Protein AF-A0A428TQ92-F1 (afdb_monomer_lite)

Sequence (142 aa):
MTSESAQSTGRLEGIPFVVDEIRKAFSKLALETAGIDLNGQDLKDMIAVQESRFVIWMATNDANRDADSSPKSPEHWRTSHPQAYGRLSYSLLNVKRLLESIDLLLNETLDQDKKAVLALFTAQASDALKCVESVTSGVQGP

Foldseek 3Di:
DDDPPPPVPDPPPAQLVLLVLLLVLLVVCLVLQPPDDQPNDRVNVLSVVLNVLSVVLCVQQVQNDACVRDVSHLNVCVPVPVVLRVQLRVLSVLLSVLSVVLVVLSPDDDDNVSSVVNVVSSVVSVVSSVSNVVSSVVVPDD

Organism: NCBI:txid2604345

Radius of gyration: 17.34 Å; chains: 1; bounding box: 37×56×44 Å

Secondary structure (DSSP, 8-state):
-------TT-----HHHHHHHHHHHHHHHHHH-TT-BSSSSBHHHHHHHHHHHHHHHHHHTTTTS-TTT-TTSGGGHHHHSHHHHHHHHHHHHHHHHHHHHHHHHHTS---HHHHHHHHHHHHHHHHHHHHHHHHHHTT---

pLDDT: mean 87.12, std 16.88, range [36.12, 98.19]

Structure (mmCIF, N/CA/C/O backbone):
data_AF-A0A428TQ92-F1
#
_entry.id   AF-A0A428TQ92-F1
#
loop_
_atom_site.group_PDB
_atom_site.id
_atom_site.type_symbol
_atom_site.label_atom_id
_atom_site.label_alt_id
_atom_site.label_comp_id
_atom_site.label_asym_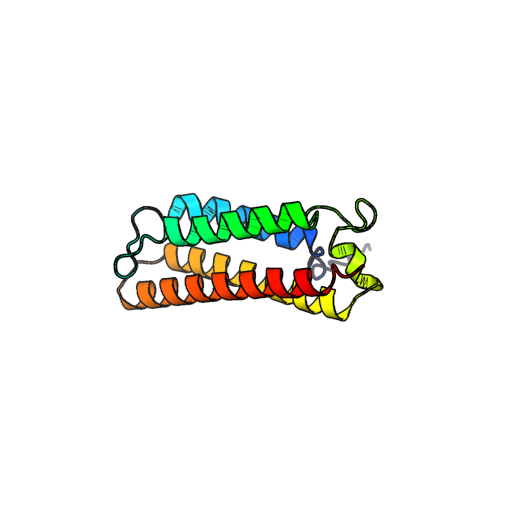id
_atom_site.label_entity_id
_atom_site.label_seq_id
_atom_site.pdbx_PDB_ins_code
_atom_site.Cartn_x
_atom_site.Cartn_y
_atom_site.Cartn_z
_atom_site.occupancy
_atom_site.B_iso_or_equiv
_atom_site.auth_seq_id
_atom_site.auth_comp_id
_atom_site.auth_asym_id
_atom_site.auth_atom_id
_atom_site.pdbx_PDB_model_num
ATOM 1 N N . MET A 1 1 ? 16.808 -44.658 -5.306 1.00 36.81 1 MET A N 1
ATOM 2 C CA . MET A 1 1 ? 16.198 -43.875 -4.213 1.00 36.81 1 MET A CA 1
ATOM 3 C C . MET A 1 1 ? 16.257 -42.419 -4.625 1.00 36.81 1 MET A C 1
ATOM 5 O O . MET A 1 1 ? 17.345 -41.878 -4.755 1.00 36.81 1 MET A O 1
ATOM 9 N N . THR A 1 2 ? 15.109 -41.849 -4.971 1.00 41.09 2 THR A N 1
ATOM 10 C CA . THR A 1 2 ? 14.942 -40.441 -5.336 1.00 41.09 2 THR A CA 1
ATOM 11 C C . THR A 1 2 ? 14.985 -39.609 -4.063 1.00 41.09 2 THR A C 1
ATOM 13 O O . THR A 1 2 ? 14.031 -39.604 -3.293 1.00 41.09 2 THR A O 1
ATOM 16 N N . SER A 1 3 ? 16.108 -38.949 -3.804 1.00 38.41 3 SER A N 1
ATOM 17 C CA . SER A 1 3 ? 16.179 -37.900 -2.792 1.00 38.41 3 SER A CA 1
ATOM 18 C C . SER A 1 3 ? 15.532 -36.645 -3.369 1.00 38.41 3 SER A C 1
ATOM 20 O O . SER A 1 3 ? 16.134 -35.939 -4.178 1.00 38.41 3 SER A O 1
ATOM 22 N N . GLU A 1 4 ? 14.280 -36.416 -2.976 1.00 36.69 4 GLU A N 1
ATOM 23 C CA . GLU A 1 4 ? 13.593 -35.136 -3.094 1.00 36.69 4 GLU A CA 1
ATOM 24 C C . GLU A 1 4 ? 14.455 -34.052 -2.439 1.00 36.69 4 GLU A C 1
ATOM 26 O O . GLU A 1 4 ? 14.570 -33.952 -1.218 1.00 36.69 4 GLU A O 1
ATOM 31 N N . SER A 1 5 ? 15.088 -33.233 -3.275 1.00 36.12 5 SER A N 1
ATOM 32 C CA . SER A 1 5 ? 15.633 -31.947 -2.865 1.00 36.12 5 SER A CA 1
ATOM 33 C C . SER A 1 5 ? 14.456 -31.001 -2.627 1.00 36.12 5 SER A C 1
ATOM 35 O O . SER A 1 5 ? 14.104 -30.196 -3.490 1.00 36.12 5 SER A O 1
ATOM 37 N N . ALA A 1 6 ? 13.840 -31.099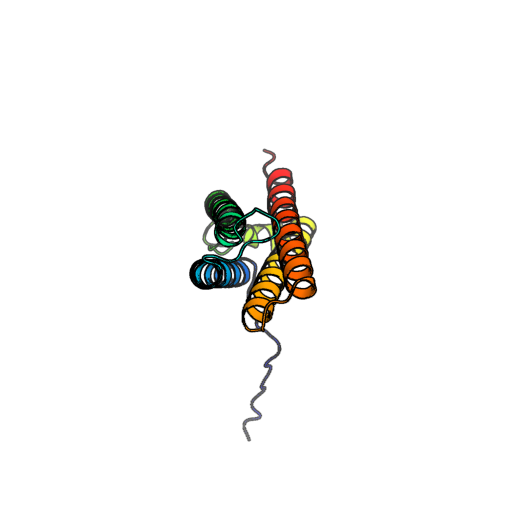 -1.451 1.00 43.25 6 ALA A N 1
ATOM 38 C CA . ALA A 1 6 ? 12.975 -30.059 -0.916 1.00 43.25 6 ALA A CA 1
ATOM 39 C C . ALA A 1 6 ? 13.825 -28.817 -0.579 1.00 43.25 6 ALA A C 1
ATOM 41 O O . ALA A 1 6 ? 14.107 -28.516 0.578 1.00 43.25 6 ALA A O 1
ATOM 42 N N . GLN A 1 7 ? 14.257 -28.083 -1.608 1.00 38.59 7 GLN A N 1
ATOM 43 C CA . GLN A 1 7 ? 14.711 -26.699 -1.479 1.00 38.59 7 GLN A CA 1
ATOM 44 C C . GLN A 1 7 ? 13.472 -25.806 -1.323 1.00 38.59 7 GLN A C 1
ATOM 46 O O . GLN A 1 7 ? 13.059 -25.112 -2.247 1.00 38.59 7 GLN A O 1
ATOM 51 N N . SER A 1 8 ? 12.847 -25.824 -0.144 1.00 38.72 8 SER A N 1
ATOM 52 C CA . SER A 1 8 ? 11.730 -24.927 0.188 1.00 38.72 8 SER A CA 1
ATOM 53 C C . SER A 1 8 ? 12.209 -23.563 0.719 1.00 38.72 8 SER A C 1
ATOM 55 O O . SER A 1 8 ? 11.633 -23.014 1.656 1.00 38.72 8 SER A O 1
ATOM 57 N N . THR A 1 9 ? 13.280 -23.006 0.149 1.00 40.59 9 THR A N 1
ATOM 58 C CA . THR A 1 9 ? 13.875 -21.720 0.571 1.00 40.59 9 THR A CA 1
ATOM 59 C C . THR A 1 9 ? 13.872 -20.644 -0.526 1.00 40.59 9 THR A C 1
ATOM 61 O O . THR A 1 9 ? 14.541 -19.626 -0.384 1.00 40.59 9 THR A O 1
ATOM 64 N N . GLY A 1 10 ? 13.106 -20.819 -1.611 1.00 38.88 10 GLY A N 1
ATOM 65 C CA . GLY A 1 10 ? 13.280 -20.036 -2.845 1.00 38.88 10 GLY A CA 1
ATOM 66 C C . GLY A 1 10 ? 12.035 -19.388 -3.460 1.00 38.88 10 GLY A C 1
ATOM 67 O O . GLY A 1 10 ? 11.872 -19.480 -4.669 1.00 38.88 10 GLY A O 1
ATOM 68 N N . ARG A 1 11 ? 11.166 -18.713 -2.698 1.00 41.59 11 ARG A N 1
ATOM 69 C CA . ARG A 1 11 ? 10.127 -17.843 -3.295 1.00 41.59 11 ARG A CA 1
ATOM 70 C C . ARG A 1 11 ? 10.062 -16.466 -2.633 1.00 41.59 11 ARG A C 1
ATOM 72 O O . ARG A 1 11 ? 9.049 -16.053 -2.090 1.00 41.59 11 ARG A O 1
ATOM 79 N N . LEU A 1 12 ? 11.163 -15.725 -2.714 1.00 49.97 12 LEU A N 1
ATOM 80 C CA . LEU A 1 12 ? 11.040 -14.292 -2.974 1.00 49.97 12 LEU A CA 1
ATOM 81 C C . LEU A 1 12 ? 11.010 -14.165 -4.497 1.00 49.97 12 LEU A C 1
ATOM 83 O O . LEU A 1 12 ? 12.035 -13.926 -5.133 1.00 49.97 12 LEU A O 1
ATOM 87 N N . GLU A 1 13 ? 9.853 -14.461 -5.093 1.00 68.56 13 GLU A N 1
ATOM 88 C CA . GLU A 1 13 ? 9.599 -14.042 -6.471 1.00 68.56 13 GLU A CA 1
ATOM 89 C C . GLU A 1 13 ? 9.744 -12.508 -6.508 1.00 68.56 13 GLU A C 1
ATOM 91 O O . GLU A 1 13 ? 9.491 -11.853 -5.497 1.00 68.56 13 GLU A O 1
ATOM 96 N N . GLY A 1 14 ? 10.271 -11.962 -7.609 1.00 84.94 14 GLY A N 1
ATOM 97 C CA . GLY A 1 14 ? 10.765 -10.581 -7.709 1.00 84.94 14 GLY A CA 1
ATOM 98 C C . GLY A 1 14 ? 9.728 -9.488 -7.423 1.00 84.94 14 GLY A C 1
ATOM 99 O O . GLY A 1 14 ? 8.670 -9.717 -6.836 1.00 84.94 14 GLY A O 1
ATOM 100 N N . ILE A 1 15 ? 10.011 -8.262 -7.864 1.00 93.19 15 ILE A N 1
ATOM 101 C CA . ILE A 1 15 ? 9.109 -7.125 -7.610 1.00 93.19 15 ILE A CA 1
ATOM 102 C C . ILE A 1 15 ? 7.642 -7.424 -7.998 1.00 93.19 15 ILE A C 1
ATOM 104 O O . ILE A 1 15 ? 6.777 -7.131 -7.170 1.00 93.19 15 ILE A O 1
ATOM 108 N N . PRO A 1 16 ? 7.334 -8.086 -9.136 1.00 92.88 16 PRO A N 1
ATOM 109 C CA . PRO A 1 16 ? 5.950 -8.392 -9.512 1.00 92.88 16 PRO A CA 1
ATOM 110 C C . PRO A 1 16 ? 5.160 -9.202 -8.478 1.00 92.88 16 PRO A C 1
ATOM 112 O O . PRO A 1 16 ? 3.988 -8.924 -8.236 1.00 92.88 16 PRO A O 1
ATOM 115 N N . PHE A 1 17 ? 5.793 -10.176 -7.822 1.00 92.19 17 PHE A N 1
ATOM 116 C CA . PHE A 1 17 ? 5.119 -10.984 -6.806 1.00 92.19 17 PHE A CA 1
ATOM 117 C C . PHE A 1 17 ? 4.848 -10.186 -5.533 1.00 92.19 17 PHE A C 1
ATOM 119 O O . PHE A 1 17 ? 3.737 -10.207 -5.010 1.00 92.19 17 PHE A O 1
ATOM 126 N N . VAL A 1 18 ? 5.846 -9.443 -5.042 1.00 94.94 18 VAL A N 1
ATOM 127 C CA . VAL A 1 18 ? 5.676 -8.609 -3.841 1.00 94.94 18 VAL A CA 1
ATOM 128 C C . VAL A 1 18 ? 4.577 -7.568 -4.064 1.00 94.94 18 VAL A C 1
ATOM 130 O O . VAL A 1 18 ? 3.789 -7.295 -3.162 1.00 94.94 18 VAL A O 1
ATOM 133 N N . VAL A 1 19 ? 4.495 -7.020 -5.276 1.00 95.88 19 VAL A N 1
ATOM 134 C CA . VAL A 1 19 ? 3.453 -6.077 -5.685 1.00 95.88 19 VAL A CA 1
ATOM 135 C C . VAL A 1 19 ? 2.056 -6.706 -5.634 1.00 95.88 19 VAL A C 1
ATOM 137 O O . VAL A 1 19 ? 1.132 -6.086 -5.100 1.00 95.88 19 VAL A O 1
ATOM 140 N N . ASP A 1 20 ? 1.901 -7.942 -6.115 1.00 95.50 20 ASP A N 1
ATOM 141 C CA . ASP A 1 20 ? 0.632 -8.675 -6.036 1.00 95.50 20 ASP A CA 1
ATOM 142 C C . ASP A 1 20 ? 0.193 -8.922 -4.582 1.00 95.50 20 ASP A C 1
ATOM 144 O O . ASP A 1 20 ? -0.974 -8.726 -4.235 1.00 95.50 20 ASP A O 1
ATOM 148 N N . GLU A 1 21 ? 1.134 -9.271 -3.703 1.00 96.38 21 GLU A N 1
ATOM 149 C CA . GLU A 1 21 ? 0.861 -9.482 -2.277 1.00 96.38 21 GLU A CA 1
ATOM 150 C C . GLU A 1 21 ? 0.447 -8.187 -1.560 1.00 96.38 21 GLU A C 1
ATOM 152 O O . GLU A 1 21 ? -0.498 -8.196 -0.770 1.00 96.38 21 GLU A O 1
ATOM 157 N N . ILE A 1 22 ? 1.089 -7.053 -1.868 1.00 97.81 22 ILE A N 1
ATOM 158 C CA . ILE A 1 22 ? 0.691 -5.739 -1.332 1.00 97.81 22 ILE A CA 1
ATOM 159 C C . ILE A 1 22 ? -0.731 -5.385 -1.782 1.00 97.81 22 ILE A C 1
ATOM 161 O O . ILE A 1 22 ? -1.536 -4.918 -0.977 1.00 97.81 22 ILE A O 1
ATOM 165 N N . ARG A 1 23 ? -1.069 -5.637 -3.053 1.00 97.06 23 ARG A N 1
ATOM 166 C CA . ARG A 1 23 ? -2.418 -5.390 -3.580 1.00 97.06 23 ARG A CA 1
ATOM 167 C C . ARG A 1 23 ? -3.472 -6.204 -2.828 1.00 97.06 23 ARG A C 1
ATOM 169 O O . ARG A 1 23 ? -4.494 -5.648 -2.434 1.00 97.06 23 ARG A O 1
ATOM 176 N N . LYS A 1 24 ? -3.221 -7.498 -2.596 1.00 96.50 24 LYS A N 1
ATOM 177 C CA . LYS A 1 24 ? -4.120 -8.352 -1.799 1.00 96.50 24 LYS A CA 1
ATOM 178 C C . LYS A 1 24 ? -4.280 -7.823 -0.376 1.00 96.50 24 LYS A C 1
ATOM 180 O O . LYS A 1 24 ? -5.402 -7.783 0.123 1.00 96.50 24 LYS A O 1
ATOM 185 N N . ALA A 1 25 ? -3.185 -7.386 0.249 1.00 97.06 25 ALA A N 1
ATOM 186 C CA . ALA A 1 25 ? -3.215 -6.820 1.593 1.00 97.06 25 ALA A CA 1
ATOM 187 C C . ALA A 1 25 ? -4.080 -5.549 1.661 1.00 97.06 25 ALA A C 1
ATOM 189 O O . ALA A 1 25 ? -4.926 -5.444 2.544 1.00 97.06 25 ALA A O 1
ATOM 190 N N . PHE A 1 26 ? -3.954 -4.627 0.700 1.00 97.50 26 PHE A N 1
ATOM 191 C CA . PHE A 1 26 ? -4.830 -3.450 0.631 1.00 97.50 26 PHE A CA 1
ATOM 192 C C . PHE A 1 26 ? -6.306 -3.818 0.461 1.00 97.50 26 PHE A C 1
ATOM 194 O O . PHE A 1 26 ? -7.144 -3.332 1.219 1.00 97.50 26 PHE A O 1
ATOM 201 N N . SER A 1 27 ? -6.621 -4.725 -0.471 1.00 94.44 27 SER A N 1
ATOM 202 C CA . SER A 1 27 ? -8.003 -5.169 -0.694 1.00 94.44 27 SER A CA 1
ATOM 203 C C . SER A 1 27 ? -8.623 -5.805 0.552 1.00 94.44 27 SER A C 1
ATOM 205 O O . SER A 1 27 ? -9.807 -5.606 0.816 1.00 94.44 27 SER A O 1
ATOM 207 N N . LYS A 1 28 ? -7.828 -6.546 1.333 1.00 95.50 28 LYS A N 1
ATOM 208 C CA . LYS A 1 28 ? -8.258 -7.106 2.616 1.00 95.50 28 LYS A CA 1
ATOM 209 C C . LYS A 1 28 ? -8.519 -6.000 3.647 1.00 95.50 28 LYS A C 1
ATOM 211 O O . LYS A 1 28 ? -9.627 -5.902 4.172 1.00 95.50 28 LYS A O 1
ATOM 216 N N . LEU A 1 29 ? -7.545 -5.115 3.865 1.00 96.00 29 LEU A N 1
ATOM 217 C CA . LEU A 1 29 ? -7.646 -4.029 4.845 1.00 96.00 29 LEU A CA 1
ATOM 218 C C . LEU A 1 29 ? -8.809 -3.069 4.555 1.00 96.00 29 LEU A C 1
ATOM 220 O O . LEU A 1 29 ? -9.438 -2.571 5.488 1.00 96.00 29 LEU A O 1
ATOM 224 N N . ALA A 1 30 ? -9.156 -2.837 3.288 1.00 90.06 30 ALA A N 1
ATOM 225 C CA . ALA A 1 30 ? -10.298 -2.001 2.910 1.00 90.06 30 ALA A CA 1
ATOM 226 C C . ALA A 1 30 ? -11.648 -2.511 3.463 1.00 90.06 30 ALA A C 1
ATOM 228 O O . ALA A 1 30 ? -12.581 -1.720 3.647 1.00 90.06 30 ALA A O 1
ATOM 229 N N . LEU A 1 31 ? -11.759 -3.817 3.730 1.00 90.06 31 LEU A N 1
ATOM 230 C CA . LEU A 1 31 ? -12.949 -4.448 4.309 1.00 90.06 31 LEU A CA 1
ATOM 231 C C . LEU A 1 31 ? -12.934 -4.421 5.843 1.00 90.06 31 LEU A C 1
ATOM 233 O O . LEU A 1 31 ? -13.991 -4.315 6.460 1.00 90.06 31 LEU A O 1
ATOM 237 N N . GLU A 1 32 ? -11.749 -4.499 6.445 1.00 92.38 32 GLU A N 1
ATOM 238 C CA . GLU A 1 32 ? -11.564 -4.714 7.888 1.00 92.38 32 GLU A CA 1
ATOM 239 C C . GLU A 1 32 ? -11.428 -3.416 8.696 1.00 92.38 32 GLU A C 1
ATOM 241 O O . GLU A 1 32 ? -11.581 -3.421 9.913 1.00 92.38 32 GLU A O 1
ATOM 246 N N . THR A 1 33 ? -11.167 -2.286 8.035 1.00 92.88 33 THR A N 1
ATOM 247 C CA . THR A 1 33 ? -10.834 -1.011 8.700 1.00 92.88 33 THR A CA 1
ATOM 248 C C . THR A 1 33 ? -12.015 -0.064 8.919 1.00 92.88 33 THR A C 1
ATOM 250 O O . THR A 1 33 ? -11.853 0.999 9.519 1.00 92.88 33 THR A O 1
ATOM 253 N N . ALA A 1 34 ? -13.212 -0.425 8.451 1.00 90.56 34 ALA A N 1
ATOM 254 C CA . ALA A 1 34 ? -14.383 0.448 8.497 1.00 90.56 34 ALA A CA 1
ATOM 255 C C . ALA A 1 34 ? -14.829 0.769 9.937 1.00 90.56 34 ALA A C 1
ATOM 257 O O . ALA A 1 34 ? -15.082 -0.135 10.732 1.00 90.56 34 ALA A O 1
ATOM 258 N N . GLY A 1 35 ? -14.999 2.061 10.246 1.00 89.06 35 GLY A N 1
ATOM 259 C CA . GLY A 1 35 ? -15.505 2.524 11.544 1.00 89.06 35 GLY A CA 1
ATOM 260 C C . GLY A 1 35 ? -14.460 2.536 12.663 1.00 89.06 35 GLY A C 1
ATOM 261 O O . GLY A 1 35 ? -14.808 2.759 13.826 1.00 89.06 35 GLY A O 1
ATOM 262 N N . ILE A 1 36 ? -13.185 2.302 12.336 1.00 92.88 36 ILE A N 1
ATOM 263 C CA . ILE A 1 36 ? -12.081 2.396 13.290 1.00 92.88 36 ILE A CA 1
ATOM 264 C C . ILE A 1 36 ? -11.558 3.831 13.292 1.00 92.88 36 ILE A C 1
ATOM 266 O O . ILE A 1 36 ? -10.785 4.230 12.423 1.00 92.88 36 ILE A O 1
ATOM 270 N N . ASP A 1 37 ? -11.959 4.589 14.312 1.00 93.44 37 ASP A N 1
ATOM 271 C CA . ASP A 1 37 ? -11.417 5.924 14.567 1.00 93.44 37 ASP A CA 1
ATOM 272 C C . ASP A 1 37 ? -10.057 5.853 15.279 1.00 93.44 37 ASP A C 1
ATOM 274 O O . ASP A 1 37 ? -9.919 5.221 16.344 1.00 93.44 37 ASP A O 1
ATOM 278 N N . LEU A 1 38 ? -9.083 6.541 14.682 1.00 91.38 38 LEU A N 1
ATOM 279 C CA . LEU A 1 38 ? -7.743 6.792 15.194 1.00 91.38 38 LEU A CA 1
ATOM 280 C C . LEU A 1 38 ? -7.558 8.299 15.414 1.00 91.38 38 LEU A C 1
ATOM 282 O O . LEU A 1 38 ? -7.044 9.011 14.555 1.00 91.38 38 LEU A O 1
ATOM 286 N N . ASN A 1 39 ? -7.955 8.779 16.594 1.00 84.62 39 ASN A N 1
ATOM 287 C CA . ASN A 1 39 ? -7.814 10.181 17.009 1.00 84.62 39 ASN A CA 1
ATOM 288 C C . ASN A 1 39 ? -8.518 11.177 16.066 1.00 84.62 39 ASN A C 1
ATOM 290 O O . ASN A 1 39 ? -7.953 12.218 15.724 1.00 84.62 39 ASN A O 1
ATOM 294 N N . GLY A 1 40 ? -9.754 10.875 15.660 1.00 85.62 40 GLY A N 1
ATOM 295 C CA . GLY A 1 40 ? -10.547 11.734 14.774 1.00 85.62 40 GLY A CA 1
ATOM 296 C C 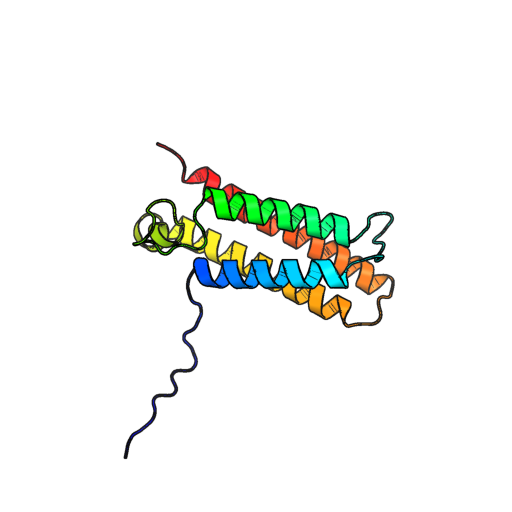. GLY A 1 40 ? -10.284 11.523 13.282 1.00 85.62 40 GLY A C 1
ATOM 297 O O . GLY A 1 40 ? -10.756 12.318 12.467 1.00 85.62 40 GLY A O 1
ATOM 298 N N . GLN A 1 41 ? -9.526 10.487 12.920 1.00 90.31 41 GLN A N 1
ATOM 299 C CA . GLN A 1 41 ? -9.311 10.075 11.540 1.00 90.31 41 GLN A CA 1
ATOM 300 C C . GLN A 1 41 ? -9.745 8.620 11.353 1.00 90.31 41 GLN A C 1
ATOM 302 O O . GLN A 1 41 ? -9.332 7.738 12.108 1.00 90.31 41 GLN A O 1
ATOM 307 N N . ASP A 1 42 ? -10.564 8.366 10.333 1.00 94.00 42 ASP A N 1
ATOM 308 C CA . ASP A 1 42 ? -11.007 7.014 10.003 1.00 94.00 42 ASP A CA 1
ATOM 309 C C . ASP A 1 42 ? -9.867 6.231 9.330 1.00 94.00 42 ASP A C 1
ATOM 311 O O . ASP A 1 42 ? -9.257 6.680 8.350 1.00 94.00 42 ASP A O 1
ATOM 315 N N . LEU A 1 43 ? -9.556 5.053 9.874 1.00 95.12 43 LEU A N 1
ATOM 316 C CA . LEU A 1 43 ? -8.469 4.214 9.376 1.00 95.12 43 LEU A CA 1
ATOM 317 C C . LEU A 1 43 ? -8.705 3.752 7.933 1.00 95.12 43 LEU A C 1
ATOM 319 O O . LEU A 1 43 ? -7.744 3.643 7.169 1.00 95.12 43 LEU A O 1
ATOM 323 N N . LYS A 1 44 ? -9.957 3.515 7.529 1.00 95.50 44 LYS A N 1
ATOM 324 C CA . LYS A 1 44 ? -10.276 3.109 6.156 1.00 95.50 44 LYS A CA 1
ATOM 325 C C . LYS A 1 44 ? -9.868 4.187 5.166 1.00 95.50 44 LYS A C 1
ATOM 327 O O . LYS A 1 44 ? -9.265 3.868 4.143 1.00 95.50 44 LYS A O 1
ATOM 332 N N . ASP A 1 45 ? -10.125 5.451 5.489 1.00 94.44 45 ASP A N 1
ATOM 333 C CA . ASP A 1 45 ? -9.723 6.577 4.643 1.00 94.44 45 ASP A CA 1
ATOM 334 C C . ASP A 1 45 ? -8.195 6.692 4.561 1.00 94.44 45 ASP A C 1
ATOM 336 O O . ASP A 1 45 ? -7.638 6.905 3.480 1.00 94.44 45 ASP A O 1
ATOM 340 N N . MET A 1 46 ? -7.490 6.480 5.679 1.00 94.75 46 MET A N 1
ATOM 341 C CA . MET A 1 46 ? -6.022 6.464 5.694 1.00 94.75 46 MET A CA 1
ATOM 342 C C . MET A 1 46 ? -5.450 5.373 4.781 1.00 94.75 46 MET A C 1
ATOM 344 O O . MET A 1 46 ? -4.537 5.652 3.995 1.00 94.75 46 MET A O 1
ATOM 348 N N . ILE A 1 47 ? -5.992 4.153 4.863 1.00 96.19 47 ILE A N 1
ATOM 349 C CA . ILE A 1 47 ? -5.584 3.014 4.031 1.00 96.19 47 ILE A CA 1
ATOM 350 C C . ILE A 1 47 ? -5.938 3.249 2.560 1.00 96.19 47 ILE A C 1
ATOM 352 O O . ILE A 1 47 ? -5.082 3.039 1.702 1.00 96.19 47 ILE A O 1
ATOM 356 N N . ALA A 1 48 ? -7.135 3.756 2.256 1.00 95.38 48 ALA A N 1
ATOM 357 C CA . ALA A 1 48 ? -7.585 4.015 0.886 1.00 95.38 48 ALA A CA 1
ATOM 358 C C . ALA A 1 48 ? -6.697 5.036 0.151 1.00 95.38 48 ALA A C 1
ATOM 360 O O . ALA A 1 48 ? -6.415 4.886 -1.044 1.00 95.38 48 ALA A O 1
ATOM 361 N N . VAL A 1 49 ? -6.198 6.056 0.861 1.00 95.56 49 VAL A N 1
ATOM 362 C CA . VAL A 1 49 ? -5.219 7.008 0.306 1.00 95.56 49 VAL A CA 1
ATOM 363 C C . VAL A 1 49 ? -3.911 6.300 -0.065 1.00 95.56 49 VAL A C 1
ATOM 365 O O . VAL A 1 49 ? -3.344 6.577 -1.126 1.00 95.56 49 VAL A O 1
ATOM 368 N N . GLN A 1 50 ? -3.433 5.378 0.776 1.00 96.31 50 GLN A N 1
ATOM 369 C CA . GLN A 1 50 ? -2.199 4.631 0.507 1.00 96.31 50 GLN A CA 1
ATOM 370 C C . GLN A 1 50 ? -2.375 3.598 -0.612 1.00 96.31 50 GLN A C 1
ATOM 372 O O . GLN A 1 50 ? -1.495 3.470 -1.463 1.00 96.31 50 GLN A O 1
ATOM 377 N N . GLU A 1 51 ? -3.520 2.918 -0.667 1.00 97.38 51 GLU A N 1
ATOM 378 C CA . GLU A 1 51 ? -3.864 2.006 -1.760 1.00 97.38 51 GLU A CA 1
ATOM 379 C C . GLU A 1 51 ? -3.887 2.751 -3.100 1.00 97.38 51 GLU A C 1
ATOM 381 O O . GLU A 1 51 ? -3.230 2.336 -4.054 1.00 97.38 51 GLU A O 1
ATOM 386 N N . SER A 1 52 ? -4.574 3.897 -3.159 1.00 96.94 52 SER A N 1
ATOM 387 C CA . SER A 1 52 ? -4.663 4.717 -4.376 1.00 96.94 52 SER A CA 1
ATOM 388 C C . SER A 1 52 ? -3.280 5.131 -4.878 1.00 96.94 52 SER A C 1
ATOM 390 O O . SER A 1 52 ? -2.971 5.011 -6.065 1.00 96.94 52 SER A O 1
ATOM 392 N N . ARG A 1 53 ? -2.415 5.566 -3.956 1.00 95.81 53 ARG A N 1
ATOM 393 C CA . ARG A 1 53 ? -1.020 5.909 -4.239 1.00 95.81 53 ARG A CA 1
ATOM 394 C C . ARG A 1 53 ? -0.247 4.725 -4.822 1.00 95.81 53 ARG A C 1
ATOM 396 O O . ARG A 1 53 ? 0.413 4.862 -5.852 1.00 95.81 53 ARG A O 1
ATOM 403 N N . PHE A 1 54 ? -0.361 3.558 -4.191 1.00 97.62 54 PHE A N 1
ATOM 404 C CA . PHE A 1 54 ? 0.293 2.335 -4.645 1.00 97.62 54 PHE A CA 1
ATOM 405 C C . PHE A 1 54 ? -0.192 1.902 -6.038 1.00 97.62 54 PHE A C 1
ATOM 407 O O . PHE A 1 54 ? 0.625 1.566 -6.895 1.00 97.62 54 PHE A O 1
ATOM 414 N N . VAL A 1 55 ? -1.499 1.979 -6.308 1.00 96.75 55 VAL A N 1
ATOM 415 C CA . VAL A 1 55 ? -2.088 1.646 -7.617 1.00 96.75 55 VAL A CA 1
ATOM 416 C C . VAL A 1 55 ? -1.575 2.560 -8.728 1.00 96.75 55 VAL A C 1
ATOM 418 O O . VAL A 1 55 ? -1.193 2.072 -9.795 1.00 96.75 55 VAL A O 1
ATOM 421 N N . ILE A 1 56 ? -1.505 3.869 -8.478 1.00 95.75 56 ILE A N 1
ATOM 422 C CA . ILE A 1 56 ? -0.955 4.836 -9.439 1.00 95.75 56 ILE A CA 1
ATOM 423 C C . ILE A 1 56 ? 0.522 4.532 -9.723 1.00 95.75 56 ILE A C 1
ATOM 425 O O . ILE A 1 56 ? 0.941 4.513 -10.886 1.00 95.75 56 ILE A O 1
ATOM 429 N N . TRP A 1 57 ? 1.306 4.247 -8.679 1.00 96.25 57 TRP A N 1
ATOM 430 C CA . TRP A 1 57 ? 2.711 3.870 -8.826 1.00 96.25 57 TRP A CA 1
ATOM 431 C 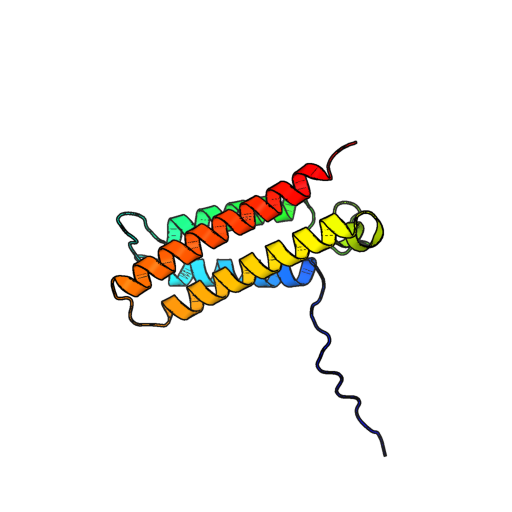C . TRP A 1 57 ? 2.879 2.589 -9.657 1.00 96.25 57 TRP A C 1
ATOM 433 O O . TRP A 1 57 ? 3.696 2.572 -10.583 1.00 96.25 57 TRP A O 1
ATOM 443 N N . MET A 1 58 ? 2.083 1.548 -9.383 1.00 95.81 58 MET A N 1
ATOM 444 C CA . MET A 1 58 ? 2.124 0.286 -10.131 1.00 95.81 58 MET A CA 1
ATOM 445 C C . MET A 1 58 ? 1.883 0.508 -11.624 1.00 95.81 58 MET A C 1
ATOM 447 O O . MET A 1 58 ? 2.625 -0.025 -12.448 1.00 95.81 58 MET A O 1
ATOM 451 N N . ALA A 1 59 ? 0.851 1.286 -11.964 1.00 93.88 59 ALA A N 1
ATOM 452 C CA . ALA A 1 59 ? 0.492 1.579 -13.348 1.00 93.88 59 ALA A CA 1
ATOM 453 C C . ALA A 1 59 ? 1.579 2.393 -14.063 1.00 93.88 59 ALA A C 1
ATOM 455 O O . ALA A 1 59 ? 1.882 2.139 -15.225 1.00 93.88 59 ALA A O 1
ATOM 456 N N . THR A 1 60 ? 2.199 3.341 -13.360 1.00 93.31 60 THR A N 1
ATOM 457 C CA . THR A 1 60 ? 3.267 4.187 -13.916 1.00 93.31 60 THR A CA 1
ATOM 458 C C . THR A 1 60 ? 4.532 3.388 -14.237 1.00 93.31 60 THR A C 1
ATOM 460 O O . THR A 1 60 ? 5.228 3.700 -15.202 1.00 93.31 60 THR A O 1
ATOM 463 N N . ASN A 1 61 ? 4.824 2.355 -13.442 1.00 92.69 61 ASN A N 1
ATOM 464 C CA . ASN A 1 61 ? 6.061 1.582 -13.532 1.00 92.69 61 ASN A CA 1
ATOM 465 C C . ASN A 1 61 ? 5.863 0.176 -14.123 1.00 92.69 61 ASN A C 1
ATOM 467 O O . ASN A 1 61 ? 6.775 -0.629 -14.045 1.00 92.69 61 ASN A O 1
ATOM 471 N N . ASP A 1 62 ? 4.696 -0.180 -14.669 1.00 92.75 62 ASP A N 1
ATOM 472 C CA . ASP A 1 62 ? 4.416 -1.556 -15.125 1.00 92.75 62 ASP A CA 1
ATOM 473 C C . ASP A 1 62 ? 4.796 -2.631 -14.080 1.00 92.75 62 ASP A C 1
ATOM 475 O O . ASP A 1 62 ? 5.279 -3.710 -14.419 1.00 92.75 62 ASP A O 1
ATOM 479 N N . ALA A 1 63 ? 4.585 -2.348 -12.790 1.00 91.38 63 ALA A N 1
ATOM 480 C CA . ALA A 1 63 ? 5.212 -3.103 -11.699 1.00 91.38 63 ALA A CA 1
ATOM 481 C C . ALA A 1 63 ? 4.769 -4.579 -11.594 1.00 91.38 63 ALA A C 1
ATOM 483 O O . ALA A 1 63 ? 5.415 -5.365 -10.909 1.00 91.38 63 ALA A O 1
ATOM 484 N N . ASN A 1 64 ? 3.689 -4.958 -12.287 1.00 89.38 64 ASN A N 1
ATOM 485 C CA . ASN A 1 64 ? 3.196 -6.337 -12.395 1.00 89.38 64 ASN A CA 1
ATOM 486 C C . ASN A 1 64 ? 3.817 -7.132 -13.559 1.00 89.38 64 ASN A C 1
ATOM 488 O O . ASN A 1 64 ? 3.506 -8.310 -13.723 1.00 89.38 64 ASN A O 1
ATOM 492 N N . ARG A 1 65 ? 4.630 -6.501 -14.412 1.00 85.50 65 ARG A N 1
ATOM 493 C CA . ARG A 1 65 ? 5.268 -7.144 -15.568 1.00 85.50 65 ARG A CA 1
ATOM 494 C C . ARG A 1 65 ? 6.700 -7.537 -15.229 1.00 85.50 65 ARG A C 1
ATOM 496 O O . ARG A 1 65 ? 7.373 -6.841 -14.473 1.00 85.50 65 ARG A O 1
ATOM 503 N N . ASP A 1 66 ? 7.183 -8.622 -15.820 1.00 84.62 66 ASP A N 1
ATOM 504 C CA . ASP A 1 66 ? 8.610 -8.940 -15.799 1.00 84.62 66 ASP A CA 1
ATOM 505 C C . ASP A 1 66 ? 9.417 -8.018 -16.737 1.00 84.62 66 ASP A C 1
ATOM 507 O O . ASP A 1 66 ? 8.866 -7.224 -17.510 1.00 84.62 66 ASP A O 1
ATOM 511 N N . ALA A 1 67 ? 10.745 -8.114 -16.630 1.00 82.12 67 ALA A N 1
ATOM 512 C CA . ALA A 1 67 ? 11.692 -7.316 -17.404 1.00 82.12 67 ALA A CA 1
ATOM 513 C C . ALA A 1 67 ? 11.617 -7.579 -18.917 1.00 82.12 67 ALA A C 1
ATOM 515 O O . ALA A 1 67 ? 11.901 -6.671 -19.701 1.00 82.12 67 ALA A O 1
ATOM 516 N N . ASP A 1 68 ? 11.252 -8.803 -19.309 1.00 83.19 68 ASP A N 1
ATOM 517 C CA . ASP A 1 68 ? 11.166 -9.230 -20.708 1.00 83.19 68 ASP A CA 1
ATOM 518 C C . ASP A 1 68 ? 9.891 -8.683 -21.373 1.00 83.19 68 ASP A C 1
ATOM 520 O O . ASP A 1 68 ? 9.871 -8.390 -22.569 1.00 83.19 68 ASP A O 1
ATOM 524 N N . SER A 1 69 ? 8.831 -8.486 -20.586 1.00 83.81 69 SER A N 1
ATOM 525 C CA . SER A 1 69 ? 7.522 -8.005 -21.033 1.00 83.81 69 SER A CA 1
ATOM 526 C C . SER A 1 69 ? 7.398 -6.481 -21.072 1.00 83.81 69 SER A C 1
ATOM 528 O O . SER A 1 69 ? 6.512 -5.967 -21.763 1.00 83.81 69 SER A O 1
ATOM 530 N N . SER A 1 70 ? 8.210 -5.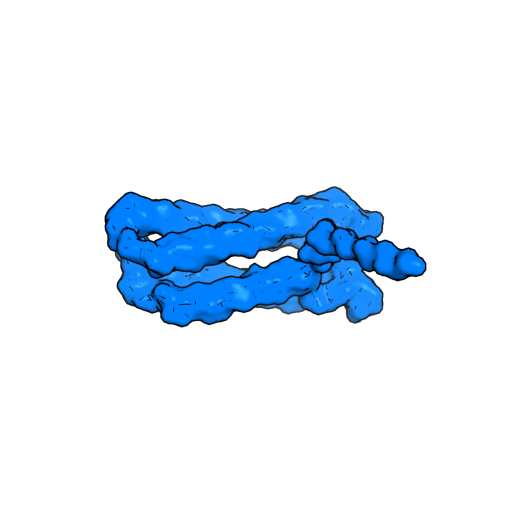739 -20.306 1.00 86.25 70 SER A N 1
ATOM 531 C CA . SER A 1 70 ? 8.253 -4.272 -20.367 1.00 86.25 70 SER A CA 1
ATOM 532 C C . SER A 1 70 ? 9.595 -3.697 -19.891 1.00 86.25 70 SER A C 1
ATOM 534 O O . SER A 1 70 ? 9.988 -3.940 -18.749 1.00 86.25 70 SER A O 1
ATOM 536 N N . PRO A 1 71 ? 10.249 -2.821 -20.682 1.00 85.25 71 PRO A N 1
ATOM 537 C CA . PRO A 1 71 ? 11.450 -2.106 -20.245 1.00 85.25 71 PRO A CA 1
ATOM 538 C C . PRO A 1 71 ? 11.166 -1.054 -19.159 1.00 85.25 71 PRO A C 1
ATOM 540 O O . PRO A 1 71 ? 12.097 -0.553 -18.535 1.00 85.25 71 PRO A O 1
ATOM 543 N N . LYS A 1 72 ? 9.891 -0.707 -18.923 1.00 86.44 72 LYS A N 1
ATOM 544 C CA . LYS A 1 72 ? 9.483 0.180 -17.823 1.00 86.44 72 LYS A CA 1
ATOM 545 C C . LYS A 1 72 ? 9.377 -0.547 -16.483 1.00 86.44 72 LYS A C 1
ATOM 547 O O . LYS A 1 72 ? 9.349 0.124 -15.456 1.00 86.44 72 LYS A O 1
ATOM 552 N N . SER A 1 73 ? 9.321 -1.882 -16.492 1.00 90.81 73 SER A N 1
ATOM 553 C CA . SER A 1 73 ? 9.231 -2.673 -15.268 1.00 90.81 73 SER A CA 1
ATOM 554 C C . SER A 1 73 ? 10.478 -2.474 -14.400 1.00 90.81 73 SER A C 1
ATOM 556 O O . SER A 1 73 ? 11.597 -2.623 -14.900 1.00 90.81 73 SER A O 1
ATOM 558 N N . PRO A 1 74 ? 10.328 -2.243 -13.084 1.00 92.06 74 PRO A N 1
ATOM 559 C CA . PRO A 1 74 ? 11.438 -2.265 -12.151 1.00 92.06 74 PRO A CA 1
ATOM 560 C C . PRO A 1 74 ? 12.240 -3.563 -12.171 1.00 92.06 74 PRO A C 1
ATOM 562 O O . PRO A 1 74 ? 13.415 -3.542 -11.823 1.00 92.06 74 PRO A O 1
ATOM 565 N N . GLU A 1 75 ? 11.667 -4.689 -12.603 1.00 91.31 75 GLU A N 1
ATOM 566 C CA . GLU A 1 75 ? 12.427 -5.937 -12.739 1.00 91.31 75 GLU A CA 1
ATOM 567 C C . GLU A 1 75 ? 13.563 -5.791 -13.772 1.00 91.31 75 GLU A C 1
ATOM 569 O O . GLU A 1 75 ? 14.627 -6.389 -13.615 1.00 91.31 75 GLU A O 1
ATOM 574 N N . HIS A 1 76 ? 13.409 -4.906 -14.765 1.00 89.62 76 HIS A N 1
ATOM 575 C CA . HIS A 1 76 ? 14.458 -4.566 -15.733 1.00 89.62 76 HIS A CA 1
ATOM 576 C C . HIS A 1 76 ? 15.665 -3.858 -15.083 1.00 89.62 76 HIS A C 1
ATOM 578 O O . HIS A 1 76 ? 16.787 -3.879 -15.601 1.00 89.62 76 HIS A O 1
ATOM 584 N N . TRP A 1 77 ? 15.474 -3.251 -13.909 1.00 91.56 77 TRP A N 1
ATOM 585 C CA . TRP A 1 77 ? 16.542 -2.594 -13.148 1.00 91.56 77 TRP A CA 1
ATOM 586 C C . TRP A 1 77 ? 17.429 -3.570 -12.394 1.00 91.56 77 TRP A C 1
ATOM 588 O O . TRP A 1 77 ? 18.495 -3.176 -11.920 1.00 91.56 77 TRP A O 1
ATOM 598 N N . ARG A 1 78 ? 17.040 -4.844 -12.306 1.00 90.06 78 ARG A N 1
ATOM 599 C CA . ARG A 1 78 ? 17.811 -5.867 -11.598 1.00 90.06 78 ARG A CA 1
ATOM 600 C C . ARG A 1 78 ? 19.253 -5.966 -12.094 1.00 90.06 78 ARG A C 1
ATOM 602 O O . ARG A 1 78 ? 20.156 -6.178 -11.289 1.00 90.06 78 ARG A O 1
ATOM 609 N N . THR A 1 79 ? 19.468 -5.786 -13.396 1.00 88.81 79 THR A N 1
ATOM 610 C CA . THR A 1 79 ? 20.796 -5.793 -14.027 1.00 88.81 79 THR A CA 1
ATOM 611 C C . THR A 1 79 ? 21.305 -4.386 -14.327 1.00 88.81 79 THR A C 1
ATOM 613 O O . THR A 1 79 ? 22.474 -4.103 -14.077 1.00 88.81 79 THR A O 1
ATOM 616 N N . SER A 1 80 ? 20.443 -3.498 -14.834 1.00 88.75 80 SER A N 1
ATOM 617 C CA . SER A 1 80 ? 20.837 -2.157 -15.291 1.00 88.75 80 SER A CA 1
ATOM 618 C C . SER A 1 80 ? 21.058 -1.153 -14.152 1.00 88.75 80 SER A C 1
ATOM 620 O O . SER A 1 80 ? 21.936 -0.302 -14.251 1.00 88.75 80 SER A O 1
ATOM 622 N N . HIS A 1 81 ? 20.311 -1.269 -13.049 1.00 91.62 81 HIS A N 1
ATOM 623 C CA . HIS A 1 81 ? 20.368 -0.360 -11.898 1.00 91.62 81 HIS A CA 1
ATOM 624 C C . HIS A 1 81 ? 20.237 -1.132 -10.566 1.00 91.62 81 HIS A C 1
ATOM 626 O O . HIS A 1 81 ? 19.322 -0.873 -9.774 1.00 91.62 81 HIS A O 1
ATOM 632 N N . PRO A 1 82 ? 21.159 -2.068 -10.262 1.00 90.88 82 PRO A N 1
ATOM 633 C CA . PRO A 1 82 ? 20.992 -3.046 -9.181 1.00 90.88 82 PRO A CA 1
ATOM 634 C C . PRO A 1 82 ? 20.837 -2.412 -7.790 1.00 90.88 82 PRO A C 1
ATOM 636 O O . PRO A 1 82 ? 20.111 -2.929 -6.943 1.00 90.88 82 PRO A O 1
ATOM 639 N N . GLN A 1 83 ? 21.464 -1.255 -7.546 1.00 92.06 83 GLN A N 1
ATOM 640 C CA . GLN A 1 83 ? 21.313 -0.521 -6.284 1.00 92.06 83 GLN A CA 1
ATOM 641 C C . GLN A 1 83 ? 19.919 0.108 -6.126 1.00 92.06 83 GLN A C 1
ATOM 643 O O . GLN A 1 83 ? 19.376 0.146 -5.021 1.00 92.06 83 GLN A O 1
ATOM 648 N N . ALA A 1 84 ? 19.327 0.624 -7.209 1.00 91.75 84 ALA A N 1
ATOM 649 C CA . ALA A 1 84 ? 17.962 1.148 -7.186 1.00 91.75 84 ALA A CA 1
ATOM 650 C C . ALA A 1 84 ? 16.951 0.004 -7.029 1.00 91.75 84 ALA A C 1
ATOM 652 O O . ALA A 1 84 ? 16.075 0.093 -6.172 1.00 91.75 84 ALA A O 1
ATOM 653 N N . TYR A 1 85 ? 17.147 -1.099 -7.760 1.00 92.75 85 TYR A N 1
ATOM 654 C CA . TYR A 1 85 ? 16.353 -2.321 -7.618 1.00 92.75 85 TYR A CA 1
ATOM 655 C C . TYR A 1 85 ? 16.365 -2.853 -6.177 1.00 92.75 85 TYR A C 1
ATOM 657 O O . TYR A 1 85 ? 15.308 -3.102 -5.602 1.00 92.75 85 TYR A O 1
ATOM 665 N N . GLY A 1 86 ? 17.546 -2.966 -5.556 1.00 92.56 86 GLY A N 1
ATOM 666 C CA . GLY A 1 86 ? 17.674 -3.438 -4.175 1.00 92.56 86 GLY A CA 1
ATOM 667 C C . GLY A 1 86 ? 16.941 -2.546 -3.168 1.00 92.56 86 GLY A C 1
A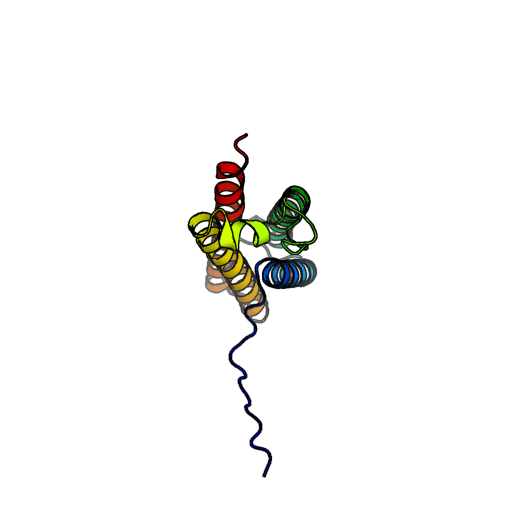TOM 668 O O . GLY A 1 86 ? 16.208 -3.052 -2.318 1.00 92.56 86 GLY A O 1
ATOM 669 N N . ARG A 1 87 ? 17.077 -1.217 -3.296 1.00 93.94 87 ARG A N 1
ATOM 670 C CA . ARG A 1 87 ? 16.346 -0.257 -2.449 1.00 93.94 87 ARG A CA 1
ATOM 671 C C . ARG A 1 87 ? 14.837 -0.366 -2.640 1.00 93.94 87 ARG A C 1
ATOM 673 O O . ARG A 1 87 ? 14.111 -0.425 -1.656 1.00 93.94 87 ARG A O 1
ATOM 680 N N . LEU A 1 88 ? 14.375 -0.443 -3.886 1.00 94.69 88 LEU A N 1
ATOM 681 C CA . LEU A 1 88 ? 12.956 -0.575 -4.199 1.00 94.69 88 LEU A CA 1
ATOM 682 C C . LEU A 1 88 ? 12.368 -1.880 -3.650 1.00 94.69 88 LEU A C 1
ATOM 684 O O . LEU A 1 88 ? 11.326 -1.856 -3.000 1.00 94.69 88 LEU A O 1
ATOM 688 N N . SER A 1 89 ? 13.056 -3.004 -3.864 1.00 93.56 89 SER A N 1
ATOM 689 C CA . SER A 1 89 ? 12.648 -4.313 -3.351 1.00 93.56 89 SER A CA 1
ATOM 690 C C . SER A 1 89 ? 12.520 -4.299 -1.826 1.00 93.56 89 SER A C 1
ATOM 692 O O . SER A 1 89 ? 11.504 -4.743 -1.292 1.00 93.56 89 SER A O 1
ATOM 694 N N . TYR A 1 90 ? 13.495 -3.713 -1.121 1.00 93.69 90 TYR A N 1
ATOM 695 C CA . TYR A 1 90 ? 13.428 -3.564 0.332 1.00 93.69 90 TYR A CA 1
ATOM 696 C C . TYR A 1 90 ? 12.243 -2.693 0.774 1.00 93.69 90 TYR A C 1
ATOM 698 O O . TYR A 1 90 ? 11.502 -3.083 1.678 1.00 93.69 90 TYR A O 1
ATOM 706 N N . SER A 1 91 ? 12.026 -1.545 0.127 1.00 95.19 91 SER A N 1
ATOM 707 C CA . SER A 1 91 ? 10.918 -0.647 0.468 1.00 95.19 91 SER A CA 1
ATOM 708 C C . SER A 1 91 ? 9.553 -1.300 0.240 1.00 95.19 91 SER A C 1
ATOM 710 O O . SER A 1 91 ? 8.690 -1.201 1.109 1.00 95.19 91 SER A O 1
ATOM 712 N N . LEU A 1 92 ? 9.367 -2.034 -0.862 1.00 96.88 92 LEU A N 1
ATOM 713 C CA . LEU A 1 92 ? 8.136 -2.791 -1.129 1.00 96.88 92 LEU A CA 1
ATOM 714 C C . LEU A 1 92 ? 7.915 -3.905 -0.096 1.00 96.88 92 LEU A C 1
ATOM 716 O O . LEU A 1 92 ? 6.817 -4.040 0.440 1.00 96.88 92 LEU A O 1
ATOM 720 N N . LEU A 1 93 ? 8.959 -4.663 0.253 1.00 95.94 93 LEU A N 1
ATOM 721 C CA . LEU A 1 93 ? 8.869 -5.667 1.319 1.00 95.94 93 LEU A CA 1
ATOM 722 C C . LEU A 1 93 ? 8.495 -5.039 2.667 1.00 95.94 93 LEU A C 1
ATOM 724 O O . LEU A 1 93 ? 7.751 -5.645 3.437 1.00 95.94 93 LEU A O 1
ATOM 728 N N . ASN A 1 94 ? 8.983 -3.831 2.951 1.00 96.38 94 ASN A N 1
ATOM 729 C CA . ASN A 1 94 ? 8.619 -3.108 4.162 1.00 96.38 94 ASN A CA 1
ATOM 730 C C . ASN A 1 94 ? 7.146 -2.672 4.153 1.00 96.38 94 ASN A C 1
ATOM 732 O O . ASN A 1 94 ? 6.460 -2.878 5.150 1.00 96.38 94 ASN A O 1
ATOM 736 N N . VAL A 1 95 ? 6.635 -2.154 3.025 1.00 97.94 95 VAL A N 1
ATOM 737 C CA . VAL A 1 95 ? 5.196 -1.862 2.859 1.00 97.94 95 VAL A CA 1
ATOM 738 C C . VAL A 1 95 ? 4.373 -3.116 3.137 1.00 97.94 95 VAL A C 1
ATOM 740 O O . VAL A 1 95 ? 3.487 -3.076 3.984 1.00 97.94 95 VAL A O 1
ATOM 743 N N . LYS A 1 96 ? 4.710 -4.244 2.497 1.00 97.38 96 LYS A N 1
ATOM 744 C CA . LYS A 1 96 ? 4.016 -5.522 2.708 1.00 97.38 96 LYS A CA 1
ATOM 745 C C . LYS A 1 96 ? 3.952 -5.893 4.194 1.00 97.38 96 LYS A C 1
ATOM 747 O O . LYS A 1 96 ? 2.868 -6.133 4.712 1.00 97.38 96 LYS A O 1
ATOM 752 N N . ARG A 1 97 ? 5.095 -5.883 4.888 1.00 97.00 97 ARG A N 1
ATOM 753 C CA . ARG A 1 97 ? 5.178 -6.236 6.318 1.00 97.00 97 ARG A CA 1
ATOM 754 C C . ARG A 1 97 ? 4.353 -5.314 7.210 1.00 97.00 97 ARG A C 1
ATOM 756 O O . ARG A 1 97 ? 3.773 -5.778 8.188 1.00 97.00 97 ARG A O 1
ATOM 763 N N . LEU A 1 98 ? 4.315 -4.020 6.898 1.00 98.19 98 LEU A N 1
ATOM 764 C CA . LEU A 1 98 ? 3.522 -3.052 7.653 1.00 98.19 98 LEU A CA 1
ATOM 765 C C . LEU A 1 98 ? 2.024 -3.301 7.462 1.00 98.19 98 LEU A C 1
ATOM 767 O O . LEU A 1 98 ? 1.301 -3.321 8.451 1.00 98.19 98 LEU A O 1
ATOM 771 N N . LEU A 1 99 ? 1.570 -3.581 6.237 1.00 98.12 99 LEU A N 1
ATOM 772 C CA . LEU A 1 99 ? 0.173 -3.953 5.984 1.00 98.12 99 LEU A CA 1
ATOM 773 C C . LEU A 1 99 ? -0.209 -5.266 6.685 1.00 98.12 99 LEU A C 1
ATOM 775 O O . LEU A 1 99 ? -1.274 -5.341 7.287 1.00 98.12 99 LEU A O 1
ATOM 779 N N . GLU A 1 100 ? 0.676 -6.267 6.680 1.00 96.81 100 GLU A N 1
ATOM 780 C CA . GLU A 1 100 ? 0.475 -7.519 7.429 1.00 96.81 100 GLU A CA 1
ATOM 781 C C . GLU A 1 100 ? 0.414 -7.275 8.945 1.00 96.81 100 GLU A C 1
ATOM 783 O O . GLU A 1 100 ? -0.381 -7.894 9.643 1.00 96.81 100 GLU A O 1
ATOM 788 N N . SER A 1 101 ? 1.219 -6.348 9.469 1.00 97.69 101 SER A N 1
ATOM 789 C CA . SER A 1 101 ? 1.204 -6.002 10.896 1.00 97.69 101 SER A CA 1
ATOM 790 C C . SER A 1 101 ? -0.065 -5.243 11.295 1.00 97.69 101 SER A C 1
ATOM 792 O O . SER A 1 101 ? -0.581 -5.450 12.391 1.00 97.69 101 SER A O 1
ATOM 794 N N . ILE A 1 102 ? -0.583 -4.385 10.409 1.00 97.19 102 ILE A N 1
ATOM 795 C CA . ILE A 1 102 ? -1.882 -3.716 10.574 1.00 97.19 102 ILE A CA 1
ATOM 796 C C . ILE A 1 102 ? -2.993 -4.769 10.621 1.00 97.19 102 ILE A C 1
ATOM 798 O O . ILE A 1 102 ? -3.756 -4.785 11.578 1.00 97.19 102 ILE A O 1
ATOM 802 N N . ASP A 1 103 ? -3.041 -5.679 9.646 1.00 96.50 103 ASP A N 1
ATOM 803 C CA . ASP A 1 103 ? -4.006 -6.788 9.599 1.00 96.50 103 ASP A CA 1
ATOM 804 C C . ASP A 1 103 ? -3.961 -7.638 10.881 1.00 96.50 103 ASP A C 1
ATOM 806 O O . ASP A 1 103 ? -4.981 -7.875 11.526 1.00 96.50 103 ASP A O 1
ATOM 810 N N . LEU A 1 104 ? -2.767 -8.021 11.342 1.00 95.44 104 LEU A N 1
ATOM 811 C CA . LEU A 1 104 ? -2.620 -8.764 12.597 1.00 95.44 104 LEU A CA 1
ATOM 812 C C . LEU A 1 104 ? -3.183 -8.003 13.805 1.00 95.44 104 LEU A C 1
ATOM 814 O O . LEU A 1 104 ? -3.906 -8.598 14.600 1.00 95.44 104 LEU A O 1
ATOM 818 N N . LEU A 1 105 ? -2.913 -6.699 13.925 1.00 95.69 105 LEU A N 1
ATOM 819 C CA . LEU A 1 105 ? -3.454 -5.880 15.016 1.00 95.69 105 LEU A CA 1
ATOM 820 C C . LEU A 1 105 ? -4.978 -5.739 14.957 1.00 95.69 105 LEU A C 1
ATOM 822 O O . LEU A 1 105 ? -5.618 -5.682 16.006 1.00 95.69 105 LEU A O 1
ATOM 826 N N . LEU A 1 106 ? -5.568 -5.704 13.759 1.00 94.81 106 LEU A N 1
ATOM 827 C CA . LEU A 1 106 ? -7.023 -5.643 13.581 1.00 94.81 106 LEU A CA 1
ATOM 828 C C . LEU A 1 106 ? -7.737 -6.911 14.068 1.00 94.81 106 LEU A C 1
ATOM 830 O O . LEU A 1 106 ? -8.913 -6.848 14.422 1.00 94.81 106 LEU A O 1
ATOM 834 N N . ASN A 1 107 ? -7.031 -8.042 14.140 1.00 92.62 107 ASN A N 1
ATOM 835 C CA . ASN A 1 107 ? -7.563 -9.292 14.684 1.00 92.62 107 ASN A CA 1
ATOM 836 C C . ASN A 1 107 ? -7.567 -9.333 16.227 1.00 92.62 107 ASN A C 1
ATOM 838 O O . ASN A 1 107 ? -8.031 -10.311 16.818 1.00 92.62 107 ASN A O 1
ATOM 842 N N . GLU A 1 108 ? -7.071 -8.289 16.896 1.00 91.81 108 GLU A N 1
ATOM 843 C CA . GLU A 1 108 ? -7.068 -8.174 18.352 1.00 91.81 108 GLU A CA 1
ATOM 844 C C . GLU A 1 108 ? -8.151 -7.219 18.879 1.00 91.81 108 GLU A C 1
ATOM 846 O O . GLU A 1 108 ? -8.662 -6.346 18.181 1.00 91.81 108 GLU A O 1
ATOM 851 N N . THR A 1 109 ? -8.461 -7.315 20.177 1.00 90.00 109 THR A N 1
ATOM 852 C CA . THR A 1 109 ? -9.240 -6.276 20.866 1.00 90.00 109 THR A CA 1
ATOM 853 C C . THR A 1 109 ? -8.454 -4.964 20.879 1.00 90.00 109 THR A C 1
ATOM 855 O O . THR A 1 109 ? -7.391 -4.906 21.502 1.00 90.00 109 THR A O 1
ATOM 858 N N . LEU A 1 110 ? -8.991 -3.925 20.231 1.00 90.56 110 LEU A N 1
ATOM 859 C CA . LEU A 1 110 ? -8.363 -2.608 20.073 1.00 90.56 110 LEU A CA 1
ATOM 860 C C . LEU A 1 110 ? -8.606 -1.689 21.281 1.00 90.56 110 LEU A C 1
ATOM 862 O O . LEU A 1 110 ? -9.605 -0.969 21.350 1.00 90.56 110 LEU A O 1
ATOM 866 N N . ASP A 1 111 ? -7.663 -1.688 22.217 1.00 92.38 111 ASP A N 1
ATOM 867 C CA . ASP A 1 111 ? -7.542 -0.655 23.248 1.00 92.38 111 ASP A CA 1
ATOM 868 C C . ASP A 1 111 ? -6.808 0.600 22.721 1.00 92.38 111 ASP A C 1
ATOM 870 O O . ASP A 1 111 ? -6.467 0.707 21.540 1.00 92.38 111 ASP A O 1
ATOM 874 N N . GLN A 1 112 ? -6.604 1.593 23.592 1.00 91.25 112 GLN A N 1
ATOM 875 C CA . GLN A 1 112 ? -5.958 2.858 23.221 1.00 91.25 112 GLN A CA 1
ATOM 876 C C . GLN A 1 112 ? -4.504 2.675 22.769 1.00 91.25 112 GLN A C 1
ATOM 878 O O . GLN A 1 112 ? -4.084 3.313 21.802 1.00 91.25 112 GLN A O 1
ATOM 883 N N . ASP A 1 113 ? -3.756 1.775 23.408 1.00 93.88 113 ASP A N 1
ATOM 884 C CA . ASP A 1 113 ? -2.353 1.538 23.069 1.00 93.88 113 ASP A CA 1
ATOM 885 C C . ASP A 1 113 ? -2.244 0.885 21.690 1.00 93.88 113 ASP A C 1
ATOM 887 O O . ASP A 1 113 ? -1.472 1.333 20.841 1.00 93.88 113 ASP A O 1
ATOM 891 N N . LYS A 1 114 ? -3.084 -0.114 21.401 1.00 94.44 114 LYS A N 1
ATOM 892 C CA . LYS A 1 114 ? -3.102 -0.763 20.083 1.00 94.44 114 LYS A CA 1
ATOM 893 C C . LYS A 1 114 ? -3.577 0.165 18.982 1.00 94.44 114 LYS A C 1
ATOM 895 O O . LYS A 1 114 ? -3.029 0.109 17.885 1.00 94.44 114 LYS A O 1
ATOM 900 N N . LYS A 1 115 ? -4.526 1.062 19.259 1.00 94.31 115 LYS A N 1
ATOM 901 C CA . LYS A 1 115 ? -4.891 2.131 18.316 1.00 94.31 115 LYS A CA 1
ATOM 902 C C . LYS A 1 115 ? -3.709 3.057 18.022 1.00 94.31 115 LYS A C 1
ATOM 904 O O . LYS A 1 115 ? -3.499 3.414 16.864 1.00 94.31 115 LYS A O 1
ATOM 909 N N . ALA A 1 116 ? -2.905 3.402 19.027 1.00 94.12 116 ALA A N 1
ATOM 910 C CA . ALA A 1 116 ? -1.694 4.193 18.818 1.00 94.12 116 ALA A CA 1
ATOM 911 C C . ALA A 1 116 ? -0.652 3.440 17.969 1.00 94.12 116 ALA A C 1
ATOM 913 O O . ALA A 1 116 ? -0.063 4.028 17.059 1.00 94.12 116 ALA A O 1
ATOM 914 N N . VAL A 1 117 ? -0.466 2.135 18.200 1.00 95.69 117 VAL A N 1
ATOM 915 C CA . VAL A 1 117 ? 0.411 1.292 17.366 1.00 95.69 117 VAL A CA 1
ATOM 916 C C . VAL A 1 117 ? -0.124 1.183 15.933 1.00 95.69 117 VAL A C 1
ATOM 918 O O . VAL A 1 117 ? 0.645 1.301 14.981 1.00 95.69 117 VAL A O 1
ATOM 921 N N . LEU A 1 118 ? -1.438 1.036 15.755 1.00 95.69 118 LEU A N 1
ATOM 922 C CA . LEU A 1 118 ? -2.086 0.974 14.444 1.00 95.69 118 LEU A CA 1
ATOM 923 C C . LEU A 1 118 ? -1.882 2.273 13.652 1.00 95.69 118 LEU A C 1
ATOM 925 O O . LEU A 1 118 ? -1.531 2.237 12.470 1.00 95.69 118 LEU A O 1
ATOM 929 N N . ALA A 1 119 ? -2.019 3.423 14.319 1.00 94.38 119 ALA A N 1
ATOM 930 C CA . ALA A 1 119 ? -1.715 4.726 13.737 1.00 94.38 119 ALA A CA 1
ATOM 931 C C . ALA A 1 119 ? -0.232 4.839 13.340 1.00 94.38 119 ALA A C 1
ATOM 933 O O . ALA A 1 119 ? 0.077 5.296 12.237 1.00 94.38 119 ALA A O 1
ATOM 934 N N . LEU A 1 120 ? 0.684 4.368 14.197 1.00 96.00 120 LEU A N 1
ATOM 935 C CA . LEU A 1 120 ? 2.120 4.353 13.913 1.00 96.00 120 LEU A CA 1
ATOM 936 C C . LEU A 1 120 ? 2.453 3.492 12.687 1.00 96.00 120 LEU A C 1
ATOM 938 O O . LEU A 1 120 ? 3.158 3.959 11.793 1.00 96.00 120 LEU A O 1
ATOM 942 N N . PHE A 1 121 ? 1.935 2.265 12.611 1.00 96.56 121 PHE A N 1
ATOM 943 C CA . PHE A 1 121 ? 2.169 1.381 11.465 1.00 96.56 121 PHE A CA 1
ATOM 944 C C . PHE A 1 121 ? 1.573 1.944 10.177 1.00 96.56 121 PHE A C 1
ATOM 946 O O . PHE A 1 121 ? 2.213 1.877 9.128 1.00 96.56 121 PHE A O 1
ATOM 953 N N . THR A 1 122 ? 0.400 2.574 10.252 1.00 94.94 122 THR A N 1
ATOM 954 C CA . THR A 1 122 ? -0.222 3.236 9.096 1.00 94.94 122 THR A CA 1
ATOM 955 C C . THR A 1 122 ? 0.628 4.410 8.599 1.00 94.94 122 THR A C 1
ATOM 957 O O . THR A 1 122 ? 0.854 4.551 7.394 1.00 94.94 122 THR A O 1
ATOM 960 N N . ALA A 1 123 ? 1.179 5.220 9.510 1.00 95.12 123 ALA A N 1
ATOM 961 C CA . ALA A 1 123 ? 2.102 6.300 9.160 1.00 95.12 123 ALA A CA 1
ATOM 962 C C . ALA A 1 123 ? 3.397 5.765 8.523 1.00 95.12 123 ALA A C 1
ATOM 964 O O . ALA A 1 123 ? 3.822 6.252 7.472 1.00 95.12 123 ALA A O 1
ATOM 965 N N . GLN A 1 124 ? 3.977 4.708 9.100 1.00 96.56 124 GLN A N 1
ATOM 966 C CA . GLN A 1 124 ? 5.165 4.048 8.557 1.00 96.56 124 GLN A CA 1
ATOM 967 C C . GLN A 1 124 ? 4.910 3.431 7.175 1.00 96.56 124 GLN A C 1
ATOM 969 O O . GLN A 1 124 ? 5.794 3.485 6.319 1.00 96.56 124 GLN A O 1
ATOM 974 N N . ALA A 1 125 ? 3.716 2.885 6.917 1.00 96.19 125 ALA A N 1
ATOM 975 C CA . ALA A 1 125 ? 3.348 2.355 5.603 1.00 96.19 125 ALA A CA 1
ATOM 976 C C . ALA A 1 125 ? 3.293 3.476 4.553 1.00 96.19 125 ALA A C 1
ATOM 978 O O . ALA A 1 125 ? 3.824 3.319 3.450 1.00 96.19 125 ALA A O 1
ATOM 979 N N . SER A 1 126 ? 2.736 4.635 4.922 1.00 95.75 126 SER A N 1
ATOM 980 C CA . SER A 1 126 ? 2.773 5.854 4.101 1.00 95.75 126 SER A CA 1
ATOM 981 C C . SER A 1 126 ? 4.213 6.267 3.769 1.00 95.75 126 SER A C 1
ATOM 983 O O . SER A 1 126 ? 4.532 6.549 2.613 1.00 95.75 126 SER A O 1
ATOM 985 N N . ASP A 1 127 ? 5.107 6.283 4.757 1.00 95.81 127 ASP A N 1
ATOM 986 C CA . ASP A 1 127 ? 6.496 6.699 4.541 1.00 95.81 127 ASP A CA 1
ATOM 987 C C . ASP A 1 127 ? 7.291 5.683 3.708 1.00 95.81 127 ASP A C 1
ATOM 989 O O . ASP A 1 127 ? 8.083 6.068 2.843 1.00 95.81 127 ASP A O 1
ATOM 993 N N . ALA A 1 128 ? 7.024 4.388 3.884 1.00 95.75 128 ALA A N 1
ATOM 994 C CA . ALA A 1 128 ? 7.588 3.341 3.041 1.00 95.75 128 ALA A CA 1
ATOM 995 C C . ALA A 1 128 ? 7.128 3.480 1.576 1.00 95.75 128 ALA A C 1
ATOM 997 O O . ALA A 1 128 ? 7.952 3.360 0.667 1.00 95.75 128 ALA A O 1
ATOM 998 N N . LEU A 1 129 ? 5.857 3.823 1.330 1.00 96.56 129 LEU A N 1
ATOM 999 C CA . LEU A 1 129 ? 5.361 4.118 -0.020 1.00 96.56 129 LEU A CA 1
ATOM 1000 C C . LEU A 1 129 ? 5.989 5.379 -0.622 1.00 96.56 129 LEU A C 1
ATOM 1002 O O . LEU A 1 129 ? 6.372 5.360 -1.788 1.00 96.56 129 LEU A O 1
ATOM 1006 N N . LYS A 1 130 ? 6.186 6.451 0.156 1.00 95.25 130 LYS A N 1
ATOM 1007 C CA . LYS A 1 130 ? 6.937 7.632 -0.321 1.00 95.25 130 LYS A CA 1
ATOM 1008 C C . LYS A 1 130 ? 8.364 7.268 -0.732 1.00 95.25 130 LYS A C 1
ATOM 1010 O O . LYS A 1 130 ? 8.894 7.814 -1.697 1.00 95.25 130 LYS A O 1
ATOM 1015 N N . CYS A 1 131 ? 8.992 6.333 -0.019 1.00 94.44 131 CYS A N 1
ATOM 1016 C CA . CYS A 1 131 ? 10.306 5.823 -0.394 1.00 94.44 131 CYS A CA 1
ATOM 1017 C C . CYS A 1 131 ? 10.257 5.054 -1.725 1.00 94.44 131 CYS A C 1
ATOM 1019 O O . CYS A 1 131 ? 11.116 5.275 -2.577 1.00 94.44 131 CYS A O 1
ATOM 1021 N N . VAL A 1 132 ? 9.240 4.208 -1.933 1.00 95.75 132 VAL A N 1
ATOM 1022 C CA . VAL A 1 132 ? 8.993 3.525 -3.218 1.00 95.75 132 VAL A CA 1
ATOM 1023 C C . VAL A 1 132 ? 8.886 4.538 -4.364 1.00 95.75 132 VAL A C 1
ATOM 1025 O O . VAL A 1 132 ? 9.608 4.416 -5.356 1.00 95.75 132 VAL A O 1
ATOM 1028 N N . GLU A 1 133 ? 8.069 5.580 -4.194 1.00 94.75 133 GLU A N 1
ATOM 1029 C CA . GLU A 1 133 ? 7.908 6.665 -5.173 1.00 94.75 133 GLU A CA 1
ATOM 1030 C C . GLU A 1 133 ? 9.249 7.353 -5.469 1.00 94.75 133 GLU A C 1
ATOM 1032 O O . GLU A 1 133 ? 9.656 7.449 -6.630 1.00 94.75 133 GLU A O 1
ATOM 1037 N N . SER A 1 134 ? 9.971 7.755 -4.418 1.00 93.81 134 SER A N 1
ATOM 1038 C CA . SER A 1 134 ? 11.243 8.479 -4.514 1.00 93.81 134 SER A CA 1
ATOM 1039 C C . SER A 1 134 ? 12.341 7.685 -5.227 1.00 93.81 134 SER A C 1
ATOM 1041 O O . SER A 1 134 ? 13.081 8.246 -6.042 1.00 93.81 134 SER A O 1
ATOM 1043 N N . VAL A 1 135 ? 12.445 6.377 -4.963 1.00 91.75 135 VAL A N 1
ATOM 1044 C CA . VAL A 1 135 ? 13.422 5.516 -5.645 1.00 91.75 135 VAL A CA 1
ATOM 1045 C C . VAL A 1 135 ? 13.120 5.460 -7.139 1.00 91.75 135 VAL A C 1
ATOM 1047 O O . VAL A 1 135 ? 14.044 5.557 -7.945 1.00 91.75 135 VAL A O 1
ATOM 1050 N N . THR A 1 136 ? 11.844 5.357 -7.518 1.00 87.81 136 THR A N 1
ATOM 1051 C CA . THR A 1 136 ? 11.464 5.280 -8.933 1.00 87.81 136 THR A CA 1
ATOM 1052 C C . THR A 1 136 ? 11.552 6.617 -9.668 1.00 87.81 136 THR A C 1
ATOM 1054 O O . THR A 1 136 ? 11.947 6.632 -10.831 1.00 87.81 136 THR A O 1
ATOM 1057 N N . SER A 1 137 ? 11.301 7.749 -9.002 1.00 83.44 137 SER A N 1
ATOM 1058 C CA . SER A 1 137 ? 11.424 9.075 -9.627 1.00 83.44 137 SER A CA 1
ATOM 1059 C C . SER A 1 137 ? 12.864 9.435 -10.004 1.00 83.44 137 SER A C 1
ATOM 1061 O O . SER A 1 137 ? 13.082 10.194 -10.942 1.00 83.44 137 SER A O 1
ATOM 1063 N N . GLY A 1 138 ? 13.855 8.890 -9.288 1.00 63.03 138 GLY A N 1
ATOM 1064 C CA . GLY A 1 138 ? 15.276 9.169 -9.526 1.00 63.03 138 GLY A CA 1
ATOM 1065 C C . GLY A 1 138 ? 15.900 8.418 -10.708 1.00 63.03 138 GLY A C 1
ATOM 1066 O O . GLY A 1 138 ? 17.031 8.721 -11.074 1.00 63.03 138 GLY A O 1
ATOM 1067 N N . VAL A 1 139 ? 15.193 7.443 -11.288 1.00 60.72 139 VAL A N 1
ATOM 1068 C CA . VAL A 1 139 ? 15.688 6.591 -12.391 1.00 60.72 139 VAL A CA 1
ATOM 1069 C C . VAL A 1 139 ? 15.011 6.942 -13.726 1.00 60.72 139 VAL A C 1
ATOM 1071 O O . VAL A 1 139 ? 15.454 6.501 -14.776 1.00 60.72 139 VAL A O 1
ATOM 1074 N N . GLN A 1 140 ? 13.984 7.800 -13.714 1.00 54.62 140 GLN A N 1
ATOM 1075 C CA . GLN A 1 140 ? 13.256 8.260 -14.908 1.00 54.62 140 GLN A CA 1
ATOM 1076 C C . GLN A 1 140 ? 13.930 9.450 -15.643 1.00 54.62 140 GLN A C 1
ATOM 1078 O O . GLN A 1 140 ? 13.255 10.205 -16.341 1.00 54.62 140 GLN A O 1
ATOM 1083 N N . GLY A 1 141 ? 15.247 9.644 -15.486 1.00 38.16 141 GLY A N 1
ATOM 1084 C CA . GLY A 1 141 ? 16.031 10.598 -16.291 1.00 38.16 141 GLY A CA 1
ATOM 1085 C C . GLY A 1 141 ? 16.281 10.071 -17.716 1.00 38.16 141 GLY A C 1
ATOM 1086 O O . GLY A 1 141 ? 16.221 8.858 -17.891 1.00 38.16 141 GLY A O 1
ATOM 1087 N N . PRO A 1 142 ? 16.505 10.957 -18.712 1.00 39.38 142 PRO A N 1
ATOM 1088 C CA . PRO A 1 142 ? 16.429 10.637 -20.144 1.00 39.38 142 PRO A CA 1
ATOM 1089 C C . PRO A 1 142 ? 17.325 9.483 -20.599 1.00 39.38 142 PRO A C 1
ATOM 1091 O O . PRO A 1 142 ? 18.451 9.355 -20.065 1.00 39.38 142 PRO A O 1
#